Protein AF-M1B481-F1 (afdb_monomer_lite)

pLDDT: mean 87.49, std 14.79, range [35.31, 98.06]

Radius of gyration: 14.56 Å; chains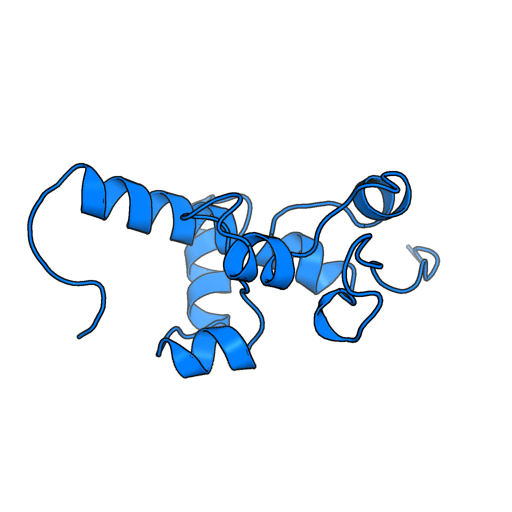: 1; bounding box: 34×42×31 Å

Sequence (109 aa):
MDQPCLGMTDCSICHSSNGFLCRECLKNRYGEELEEVRANKEWICPHCTEEKGINPYWFCNRLLCLKKRNIALTVNTFKARKMGYKSVAHMLMDQLQGAVKGGDDKLFG

Organism: Solanum tuberosum (NCBI:txid4113)

InterPro domains:
  IPR018866 Zinc-finger domain of monoamine-oxidase A repressor R1 [PF10497] (9-92)
  IPR040221 CDCA7/CDA7L [PTHR31169] (8-93)

Secondary structure (DSSP, 8-state):
-----------TTT-STTT---HHHHHHHT---HHHHHH-TT---HHHHHHTTS-TT----SHHHHHHTT--HHHHHHHHHHTT-SSHHHHHHHHHHHHHHS-S--S--

Structure (mmCIF, N/CA/C/O backbone):
data_AF-M1B481-F1
#
_entry.id   AF-M1B481-F1
#
loop_
_atom_site.group_PDB
_atom_site.id
_atom_site.type_symbol
_atom_site.label_atom_id
_atom_site.label_alt_id
_atom_site.label_comp_id
_atom_site.label_asym_id
_atom_site.label_entity_id
_atom_site.label_seq_id
_atom_site.pdbx_PDB_ins_code
_atom_site.Cartn_x
_atom_site.Cartn_y
_atom_site.Cartn_z
_atom_site.occupancy
_atom_site.B_iso_or_equiv
_atom_site.auth_seq_id
_atom_site.auth_comp_id
_atom_site.auth_asym_id
_atom_site.auth_atom_id
_atom_site.pdbx_PDB_model_num
ATOM 1 N N . MET A 1 1 ? 4.566 -22.765 5.766 1.00 49.09 1 MET A N 1
ATOM 2 C CA . MET A 1 1 ? 4.692 -22.793 4.296 1.00 49.09 1 MET A CA 1
ATOM 3 C C . MET A 1 1 ? 5.656 -21.693 3.910 1.00 49.09 1 MET A C 1
ATOM 5 O O . MET A 1 1 ? 5.364 -20.538 4.198 1.00 49.09 1 MET A O 1
ATOM 9 N N . ASP A 1 2 ? 6.788 -22.049 3.313 1.00 68.81 2 ASP A N 1
ATOM 10 C CA . ASP A 1 2 ? 7.799 -21.095 2.857 1.00 68.81 2 ASP A CA 1
ATOM 11 C C . ASP A 1 2 ? 7.335 -20.465 1.540 1.00 68.81 2 ASP A C 1
ATOM 13 O O . ASP A 1 2 ? 7.588 -20.984 0.455 1.00 68.81 2 ASP A O 1
ATOM 17 N N . GLN A 1 3 ? 6.567 -19.374 1.622 1.00 71.12 3 GLN A N 1
ATOM 18 C CA . GLN A 1 3 ? 6.245 -18.599 0.424 1.00 71.12 3 GLN A CA 1
ATOM 19 C C . GLN A 1 3 ? 7.536 -17.994 -0.148 1.00 71.12 3 GLN A C 1
ATOM 21 O O . GLN A 1 3 ? 8.300 -17.383 0.606 1.00 71.12 3 GLN A O 1
ATOM 26 N N . PRO A 1 4 ? 7.779 -18.105 -1.467 1.00 78.81 4 PRO A N 1
ATOM 27 C CA . PRO A 1 4 ? 8.966 -17.529 -2.079 1.00 78.81 4 PRO A CA 1
ATOM 28 C C . PRO A 1 4 ? 8.981 -16.008 -1.893 1.00 78.81 4 PRO A C 1
ATOM 30 O O . PRO A 1 4 ? 7.957 -15.324 -2.019 1.00 78.81 4 PRO A O 1
ATOM 33 N N . CYS A 1 5 ? 10.161 -15.461 -1.596 1.00 79.50 5 CYS A N 1
ATOM 34 C CA . CYS A 1 5 ? 10.350 -14.018 -1.524 1.00 79.50 5 CYS A CA 1
ATOM 35 C C . CYS A 1 5 ? 10.259 -13.425 -2.937 1.00 79.50 5 CYS A C 1
ATOM 37 O O . CYS A 1 5 ? 11.197 -13.526 -3.722 1.00 79.50 5 CYS A O 1
ATOM 39 N N . LEU A 1 6 ? 9.130 -12.788 -3.257 1.00 83.62 6 LEU A N 1
ATOM 40 C CA . LEU A 1 6 ? 8.917 -12.106 -4.541 1.00 83.62 6 LEU A CA 1
ATOM 41 C C . LEU A 1 6 ? 9.507 -10.686 -4.577 1.00 83.62 6 LEU A C 1
ATOM 43 O O . LEU A 1 6 ? 9.357 -9.984 -5.573 1.00 83.62 6 LEU A O 1
ATOM 47 N N . GLY A 1 7 ? 10.153 -10.239 -3.498 1.00 89.50 7 GLY A N 1
ATOM 48 C CA . GLY A 1 7 ? 10.598 -8.857 -3.336 1.00 89.50 7 GLY A CA 1
ATOM 49 C C . GLY A 1 7 ? 9.455 -7.907 -2.962 1.00 89.50 7 GLY A C 1
ATOM 50 O O . GLY A 1 7 ? 8.515 -8.284 -2.262 1.00 89.50 7 GLY A O 1
ATOM 51 N N . MET A 1 8 ? 9.562 -6.648 -3.389 1.00 95.19 8 MET A N 1
ATOM 52 C CA . MET A 1 8 ? 8.583 -5.588 -3.112 1.00 95.19 8 MET A CA 1
ATOM 53 C C . MET A 1 8 ? 7.807 -5.206 -4.378 1.00 95.19 8 MET A C 1
ATOM 55 O O . MET A 1 8 ? 8.135 -5.652 -5.480 1.00 95.19 8 MET A O 1
ATOM 59 N N . THR A 1 9 ? 6.762 -4.399 -4.224 1.00 96.94 9 THR A N 1
ATOM 60 C CA . THR A 1 9 ? 6.115 -3.711 -5.351 1.00 96.94 9 THR A CA 1
ATOM 61 C C . THR A 1 9 ? 7.078 -2.723 -6.017 1.00 96.94 9 THR A C 1
ATOM 63 O O . THR A 1 9 ? 8.036 -2.284 -5.383 1.00 96.94 9 THR A O 1
ATOM 66 N N . ASP A 1 10 ? 6.805 -2.347 -7.266 1.00 97.00 10 ASP A N 1
ATOM 67 C CA . ASP A 1 10 ? 7.499 -1.273 -7.982 1.00 97.00 10 ASP A CA 1
ATOM 68 C C . ASP A 1 10 ? 6.458 -0.395 -8.688 1.00 97.00 10 ASP A C 1
ATOM 70 O O . ASP A 1 10 ? 5.554 -0.911 -9.339 1.00 97.00 10 ASP A O 1
ATOM 74 N N . CYS A 1 11 ? 6.537 0.920 -8.492 1.00 98.06 11 CYS A N 1
ATOM 75 C CA . CYS A 1 11 ? 5.545 1.864 -9.008 1.00 98.06 11 CYS A CA 1
ATOM 76 C C . CYS A 1 11 ? 5.884 2.249 -10.443 1.00 98.06 11 CYS A C 1
ATOM 78 O O . CYS A 1 11 ? 6.982 2.751 -10.672 1.00 98.06 11 CYS A O 1
ATOM 80 N N . SER A 1 12 ? 4.908 2.158 -11.348 1.00 97.94 12 SER A N 1
ATOM 81 C CA . SER A 1 12 ? 5.037 2.525 -12.768 1.00 97.94 12 SER A CA 1
ATOM 82 C C . SER A 1 12 ? 5.391 3.998 -13.026 1.00 97.94 12 SER A C 1
ATOM 84 O O . SER A 1 12 ? 5.743 4.365 -14.143 1.00 97.94 12 SER A O 1
ATOM 86 N N . ILE A 1 13 ? 5.279 4.860 -12.009 1.00 97.75 13 ILE A N 1
ATOM 87 C CA . ILE A 1 13 ? 5.572 6.295 -12.114 1.00 97.75 13 ILE A CA 1
ATOM 88 C C . ILE A 1 13 ? 6.910 6.651 -11.474 1.00 97.75 13 ILE A C 1
ATOM 90 O O . ILE A 1 13 ? 7.715 7.342 -12.089 1.00 97.75 13 ILE A O 1
ATOM 94 N N . CYS A 1 14 ? 7.120 6.281 -10.207 1.00 97.62 14 CYS A N 1
ATOM 95 C CA . CYS A 1 14 ? 8.216 6.861 -9.428 1.00 97.62 14 CYS A CA 1
ATOM 96 C C . CYS A 1 14 ? 9.435 5.962 -9.268 1.00 97.62 14 CYS A C 1
ATOM 98 O O . CYS A 1 14 ? 10.461 6.490 -8.851 1.00 97.62 14 CYS A O 1
ATOM 100 N N . HIS A 1 15 ? 9.321 4.648 -9.511 1.00 96.50 15 HIS A N 1
ATOM 101 C CA . HIS A 1 15 ? 10.411 3.669 -9.364 1.00 96.50 15 HIS A CA 1
ATOM 102 C C . HIS A 1 15 ? 11.329 3.907 -8.146 1.00 96.50 15 HIS A C 1
ATOM 104 O O . HIS A 1 15 ? 12.551 3.789 -8.214 1.00 96.50 15 HIS A O 1
ATOM 110 N N . SER A 1 16 ? 10.744 4.313 -7.015 1.00 95.38 16 SER A N 1
ATOM 111 C CA . SER A 1 16 ? 11.477 4.767 -5.828 1.00 95.38 16 SER A CA 1
ATOM 112 C C . SER A 1 16 ? 11.009 4.035 -4.579 1.00 95.38 16 SER A C 1
ATOM 114 O O . SER A 1 16 ? 10.013 3.311 -4.593 1.00 95.38 16 SER A O 1
ATOM 116 N N . SER A 1 17 ? 11.653 4.305 -3.441 1.00 94.56 17 SER A N 1
ATOM 117 C CA . SER A 1 17 ? 11.225 3.795 -2.131 1.00 94.56 17 SER A CA 1
ATOM 118 C C . SER A 1 17 ? 9.771 4.152 -1.787 1.00 94.56 17 SER A C 1
ATOM 120 O O . SER A 1 17 ? 9.134 3.471 -0.980 1.00 94.56 17 SER A O 1
ATOM 122 N N . ASN A 1 18 ? 9.198 5.169 -2.442 1.00 94.38 18 ASN A N 1
ATOM 123 C CA . ASN A 1 18 ? 7.781 5.473 -2.326 1.00 94.38 18 ASN A CA 1
ATOM 124 C C . ASN A 1 18 ? 6.862 4.440 -3.005 1.00 94.38 18 ASN A C 1
ATOM 126 O O . ASN A 1 18 ? 5.695 4.322 -2.626 1.00 94.38 18 ASN A O 1
ATOM 130 N N . GLY A 1 19 ? 7.356 3.708 -3.995 1.00 95.56 19 GLY A N 1
ATOM 131 C CA . GLY A 1 19 ? 6.672 2.614 -4.677 1.00 95.56 19 GLY A CA 1
ATOM 132 C C . GLY A 1 19 ? 6.945 1.234 -4.087 1.00 95.56 19 GLY A C 1
ATOM 133 O O . GLY A 1 19 ? 6.248 0.296 -4.453 1.00 95.56 19 GLY A O 1
ATOM 134 N N . PHE A 1 20 ? 7.907 1.107 -3.168 1.00 95.69 20 PHE A N 1
ATOM 135 C CA . PHE A 1 20 ? 8.344 -0.180 -2.627 1.00 95.69 20 PHE A CA 1
ATOM 136 C C . PHE A 1 20 ? 7.568 -0.545 -1.357 1.00 95.69 20 PHE A C 1
ATOM 138 O O . PHE A 1 20 ? 7.783 0.006 -0.274 1.00 95.69 20 PHE A O 1
ATOM 145 N N . LEU A 1 21 ? 6.631 -1.480 -1.490 1.00 95.50 21 LEU A N 1
ATOM 146 C CA . LEU A 1 21 ? 5.836 -2.039 -0.404 1.00 95.50 21 LEU A CA 1
ATOM 147 C C . LEU A 1 21 ? 6.090 -3.544 -0.325 1.00 95.50 21 LEU A C 1
ATOM 149 O O . LEU A 1 21 ? 6.050 -4.253 -1.330 1.00 95.50 21 LEU A O 1
ATOM 153 N N . CYS A 1 22 ? 6.343 -4.044 0.884 1.00 94.56 22 CYS A N 1
ATOM 154 C CA . CYS A 1 22 ? 6.368 -5.484 1.120 1.00 94.56 22 CYS A CA 1
ATOM 155 C C . CYS A 1 22 ? 4.943 -6.058 1.120 1.00 94.56 22 CYS A C 1
ATOM 157 O O . CYS A 1 22 ? 3.971 -5.326 1.334 1.00 94.56 22 CYS A O 1
ATOM 159 N N . ARG A 1 23 ? 4.841 -7.385 0.971 1.00 94.81 23 ARG A N 1
ATOM 160 C CA . ARG A 1 23 ? 3.583 -8.149 1.001 1.00 94.81 23 ARG A CA 1
ATOM 161 C C . ARG A 1 23 ? 2.655 -7.735 2.147 1.00 94.81 23 ARG A C 1
ATOM 163 O O . ARG A 1 23 ? 1.505 -7.386 1.914 1.00 94.81 23 ARG A O 1
ATOM 170 N N . GLU A 1 24 ? 3.171 -7.709 3.375 1.00 92.19 24 GLU A N 1
ATOM 171 C CA . GLU A 1 24 ? 2.364 -7.423 4.569 1.00 92.19 24 GLU A CA 1
ATOM 172 C C . GLU A 1 24 ? 1.886 -5.966 4.622 1.00 92.19 24 GLU A C 1
ATOM 174 O O . GLU A 1 24 ? 0.764 -5.679 5.041 1.00 92.19 24 GLU A O 1
ATOM 179 N N . CYS A 1 25 ? 2.722 -5.021 4.174 1.00 94.31 25 CYS A N 1
ATOM 180 C CA . CYS A 1 25 ? 2.323 -3.619 4.088 1.00 94.31 25 CYS A CA 1
ATOM 181 C C . CYS A 1 25 ? 1.238 -3.423 3.034 1.00 94.31 25 CYS A C 1
ATOM 183 O O . CYS A 1 25 ? 0.271 -2.716 3.301 1.00 94.31 25 CYS A O 1
ATOM 185 N N . LEU A 1 26 ? 1.396 -4.039 1.864 1.00 95.75 26 LEU A N 1
ATOM 186 C CA . LEU A 1 26 ? 0.429 -3.958 0.780 1.00 95.75 26 LEU A CA 1
ATOM 187 C C . LEU A 1 26 ? -0.927 -4.535 1.218 1.00 95.75 26 LEU A C 1
ATOM 189 O O . LEU A 1 26 ? -1.942 -3.839 1.181 1.00 95.75 26 LEU A O 1
ATOM 193 N N . LYS A 1 27 ? -0.915 -5.743 1.788 1.00 94.62 27 LYS A N 1
ATOM 194 C CA . LYS A 1 27 ? -2.116 -6.433 2.263 1.00 94.62 27 LYS A CA 1
ATOM 195 C C . LYS A 1 27 ? -2.812 -5.695 3.407 1.00 94.62 27 LYS A C 1
ATOM 197 O O . LYS A 1 27 ? -3.985 -5.364 3.302 1.00 94.62 27 LYS A O 1
ATOM 202 N N . ASN A 1 28 ? -2.107 -5.354 4.486 1.00 93.56 28 ASN A N 1
ATOM 203 C CA . ASN A 1 28 ? -2.760 -4.729 5.644 1.00 93.56 28 ASN A CA 1
ATOM 204 C C . ASN A 1 28 ? -3.160 -3.275 5.415 1.00 93.56 28 ASN A C 1
ATOM 206 O O . ASN A 1 28 ? -4.168 -2.814 5.958 1.00 93.56 28 ASN A O 1
ATOM 210 N N . ARG A 1 29 ? -2.341 -2.513 4.681 1.00 95.25 29 ARG A N 1
ATOM 211 C CA . ARG A 1 29 ? -2.559 -1.069 4.540 1.00 95.25 29 ARG A CA 1
ATOM 212 C C . ARG A 1 29 ? -3.443 -0.737 3.357 1.00 95.25 29 ARG A C 1
ATOM 214 O O . ARG A 1 29 ? -4.176 0.237 3.463 1.00 95.25 29 ARG A O 1
ATOM 221 N N . TYR A 1 30 ? -3.397 -1.533 2.293 1.00 96.44 30 TYR A N 1
ATOM 222 C CA . TYR A 1 30 ? -4.115 -1.261 1.049 1.00 96.44 30 TYR A CA 1
ATOM 223 C C . TYR A 1 30 ? -5.062 -2.394 0.654 1.00 96.44 30 TYR A C 1
ATOM 225 O O . TYR A 1 30 ? -6.118 -2.114 0.108 1.00 96.44 30 TYR A O 1
ATOM 233 N N . GLY A 1 31 ? -4.843 -3.630 1.104 1.00 96.19 31 GLY A N 1
ATOM 234 C CA . GLY A 1 31 ? -5.750 -4.745 0.802 1.00 96.19 31 GLY A CA 1
ATOM 235 C C . GLY A 1 31 ? -5.547 -5.279 -0.610 1.00 96.19 31 GLY A C 1
ATOM 236 O O . GLY A 1 31 ? -6.497 -5.771 -1.214 1.00 96.19 31 GLY A O 1
ATOM 237 N N . GLU A 1 32 ? -4.335 -5.132 -1.137 1.00 97.06 32 GLU A N 1
ATOM 238 C CA . GLU A 1 32 ? -3.908 -5.653 -2.435 1.00 97.06 32 GLU A CA 1
ATOM 239 C C . GLU A 1 32 ? -2.935 -6.823 -2.215 1.00 97.06 32 GLU A C 1
ATOM 241 O O . GLU A 1 32 ? -2.196 -6.847 -1.222 1.00 97.06 32 GLU A O 1
ATOM 246 N N . GLU A 1 33 ? -2.927 -7.792 -3.130 1.00 96.25 33 GLU A N 1
ATOM 247 C CA . GLU A 1 33 ? -1.996 -8.922 -3.092 1.00 96.25 33 GLU A CA 1
ATOM 248 C C . GLU A 1 33 ? -0.746 -8.625 -3.936 1.00 96.25 33 GLU A C 1
ATOM 250 O O . GLU A 1 33 ? -0.810 -8.019 -5.008 1.00 96.25 33 GLU A O 1
ATOM 255 N N . LEU A 1 34 ? 0.427 -9.035 -3.441 1.00 95.94 34 LEU A N 1
ATOM 256 C CA . LEU A 1 34 ? 1.717 -8.669 -4.043 1.00 95.94 34 LEU A CA 1
ATOM 257 C C . LEU A 1 34 ? 1.874 -9.228 -5.463 1.00 95.94 34 LEU A C 1
ATOM 259 O O . LEU A 1 34 ? 2.445 -8.568 -6.328 1.00 95.94 34 LEU A O 1
ATOM 263 N N . GLU A 1 35 ? 1.387 -10.442 -5.690 1.00 95.06 35 GLU A N 1
ATOM 264 C CA . GLU A 1 35 ? 1.408 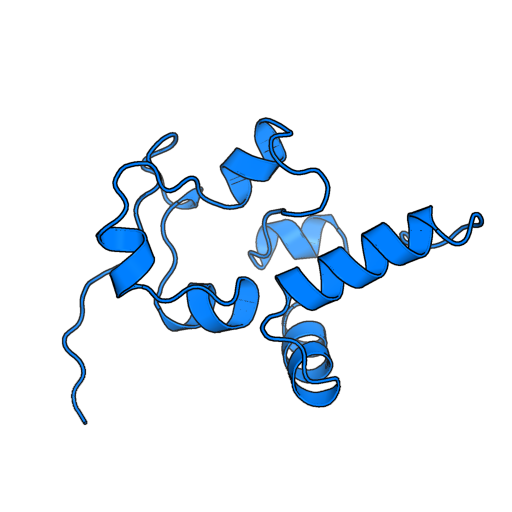-11.134 -6.975 1.00 95.06 35 GLU A CA 1
ATOM 265 C C . GLU A 1 35 ? 0.621 -10.357 -8.033 1.00 95.06 35 GLU A C 1
ATOM 267 O O . GLU A 1 35 ? 1.142 -10.104 -9.119 1.00 95.06 35 GLU A O 1
ATOM 272 N N . GLU A 1 36 ? -0.596 -9.929 -7.690 1.00 96.94 36 GLU A N 1
ATOM 273 C CA . GLU A 1 36 ? -1.480 -9.161 -8.572 1.00 96.94 36 GLU A CA 1
ATOM 274 C C . GLU A 1 36 ? -0.845 -7.816 -8.931 1.00 96.94 36 GLU A C 1
ATOM 276 O O . GLU A 1 36 ? -0.757 -7.447 -10.103 1.00 96.94 36 GLU A O 1
ATOM 281 N N . VAL A 1 37 ? -0.308 -7.120 -7.926 1.00 97.25 37 VAL A N 1
ATOM 282 C CA . VAL A 1 37 ? 0.361 -5.832 -8.126 1.00 97.25 37 VAL A CA 1
ATOM 283 C C . VAL A 1 37 ? 1.614 -5.964 -8.993 1.00 97.25 37 VAL A C 1
ATOM 285 O O . VAL A 1 37 ? 1.830 -5.142 -9.874 1.00 97.25 37 VAL A O 1
ATOM 288 N N . ARG A 1 38 ? 2.444 -6.998 -8.805 1.00 95.38 38 ARG A N 1
ATOM 289 C CA . ARG A 1 38 ? 3.661 -7.194 -9.622 1.00 95.38 38 ARG A CA 1
ATOM 290 C C . ARG A 1 38 ? 3.367 -7.644 -11.056 1.00 95.38 38 ARG A C 1
ATOM 292 O O . ARG A 1 38 ? 4.181 -7.387 -11.958 1.00 95.38 38 ARG A O 1
ATOM 299 N N . ALA A 1 39 ? 2.249 -8.338 -11.265 1.00 96.00 39 ALA A N 1
ATOM 300 C CA . ALA A 1 39 ? 1.762 -8.691 -12.593 1.00 96.00 39 ALA A CA 1
ATOM 301 C C . ALA A 1 39 ? 1.269 -7.447 -13.352 1.00 96.00 39 ALA A C 1
ATOM 303 O O . ALA A 1 39 ? 1.505 -7.336 -14.555 1.00 96.00 39 ALA A O 1
ATOM 304 N N . ASN A 1 40 ? 0.671 -6.483 -12.647 1.00 97.44 40 ASN A N 1
ATOM 305 C CA . ASN A 1 40 ? 0.216 -5.224 -13.222 1.00 97.44 40 ASN A CA 1
ATOM 306 C C . ASN A 1 40 ? 1.371 -4.222 -13.435 1.00 97.44 40 ASN A C 1
ATOM 308 O O . ASN A 1 40 ? 1.824 -3.558 -12.505 1.00 97.44 40 ASN A O 1
ATOM 312 N N . LYS A 1 41 ? 1.817 -4.057 -14.686 1.00 95.69 41 LYS A N 1
ATOM 313 C CA . LYS A 1 41 ? 2.885 -3.100 -15.046 1.00 95.69 41 LYS A CA 1
ATOM 314 C C . LYS A 1 41 ? 2.469 -1.635 -14.977 1.00 95.69 41 LYS A C 1
ATOM 316 O O . LYS A 1 41 ? 3.334 -0.767 -14.968 1.00 95.69 41 LYS A O 1
ATOM 321 N N . GLU A 1 42 ? 1.175 -1.365 -14.884 1.00 97.44 42 GLU A N 1
ATOM 322 C CA . GLU A 1 42 ? 0.632 -0.017 -14.770 1.00 97.44 42 GLU A CA 1
ATOM 323 C C . GLU A 1 42 ? 0.359 0.376 -13.316 1.00 97.44 42 GLU A C 1
ATOM 325 O O . GLU A 1 42 ? -0.062 1.502 -13.068 1.00 97.44 42 GLU A O 1
ATOM 330 N N . TRP A 1 43 ? 0.624 -0.502 -12.337 1.00 97.88 43 TRP A N 1
ATOM 331 C CA . TRP A 1 43 ? 0.312 -0.225 -10.936 1.00 97.88 43 TRP A CA 1
ATOM 332 C C . TRP A 1 43 ? 0.987 1.057 -10.427 1.00 97.88 43 TRP A C 1
ATOM 334 O O . TRP A 1 43 ? 2.209 1.226 -10.479 1.00 97.88 43 TRP A O 1
ATOM 344 N N . ILE A 1 44 ? 0.160 1.955 -9.890 1.00 97.88 44 ILE A N 1
ATOM 345 C CA . ILE A 1 44 ? 0.567 3.239 -9.328 1.00 97.88 44 ILE A CA 1
ATOM 346 C C . ILE A 1 44 ? 0.531 3.135 -7.809 1.00 97.88 44 ILE A C 1
ATOM 348 O O . ILE A 1 44 ? -0.487 2.777 -7.219 1.00 97.88 44 ILE A O 1
ATOM 352 N N . CYS A 1 45 ? 1.634 3.497 -7.154 1.00 97.62 45 CYS A N 1
ATOM 353 C CA . CYS A 1 45 ? 1.675 3.440 -5.705 1.00 97.62 45 CYS A CA 1
ATOM 354 C C . CYS A 1 45 ? 0.774 4.507 -5.059 1.00 97.62 45 CYS A C 1
ATOM 356 O O . CYS A 1 45 ? 0.633 5.610 -5.594 1.00 97.62 45 CYS A O 1
ATOM 358 N N . PRO A 1 46 ? 0.276 4.260 -3.836 1.00 97.25 46 PRO A N 1
ATOM 359 C CA . PRO A 1 46 ? -0.621 5.186 -3.137 1.00 97.25 46 PRO A CA 1
ATOM 360 C C . PRO A 1 46 ? -0.048 6.592 -2.895 1.00 97.25 46 PRO A C 1
ATOM 362 O O . PRO A 1 46 ? -0.803 7.540 -2.724 1.00 97.25 46 PRO A O 1
ATOM 365 N N . HIS A 1 47 ? 1.282 6.751 -2.894 1.00 96.94 47 HIS A N 1
ATOM 366 C CA . HIS A 1 47 ? 1.913 8.075 -2.843 1.00 96.94 47 HIS A CA 1
ATOM 367 C C . HIS A 1 47 ? 1.726 8.848 -4.148 1.00 96.94 47 HIS A C 1
ATOM 369 O O . HIS A 1 47 ? 1.374 10.018 -4.113 1.00 96.94 47 HIS A O 1
ATOM 375 N N . CYS A 1 48 ? 1.950 8.205 -5.294 1.00 97.31 48 CYS A N 1
ATOM 376 C CA . CYS A 1 48 ? 1.757 8.841 -6.593 1.00 97.31 48 CYS A CA 1
ATOM 377 C C . CYS A 1 48 ? 0.271 9.048 -6.906 1.00 97.31 48 CYS A C 1
ATOM 379 O O . CYS A 1 48 ? -0.067 10.057 -7.514 1.00 97.31 48 CYS A O 1
ATOM 381 N N . THR A 1 49 ? -0.610 8.140 -6.468 1.00 96.56 49 THR A N 1
ATOM 382 C CA . THR A 1 49 ? -2.068 8.331 -6.555 1.00 96.56 49 THR A CA 1
ATOM 383 C C . THR A 1 49 ? -2.500 9.609 -5.842 1.00 96.56 49 THR A C 1
ATOM 385 O O . THR A 1 49 ? -3.247 10.398 -6.416 1.00 96.56 49 THR A O 1
ATOM 388 N N . GLU A 1 50 ? -1.988 9.830 -4.628 1.00 95.00 50 GLU A N 1
ATOM 389 C CA . GLU A 1 50 ? -2.235 11.040 -3.842 1.00 95.00 50 GLU A CA 1
ATOM 390 C C . GLU A 1 50 ? -1.628 12.289 -4.487 1.00 95.00 50 GLU A C 1
ATOM 392 O O . GLU A 1 50 ? -2.337 13.261 -4.723 1.00 95.00 50 GLU A O 1
ATOM 397 N N . GLU A 1 51 ? -0.334 12.262 -4.806 1.00 94.69 51 GLU A N 1
ATOM 398 C CA . GLU A 1 51 ? 0.398 13.406 -5.366 1.00 94.69 51 GLU A CA 1
ATOM 399 C C . GLU A 1 51 ? -0.202 13.898 -6.690 1.00 94.69 51 GLU A C 1
ATOM 401 O O . GLU A 1 51 ? -0.219 15.097 -6.959 1.00 94.69 51 GLU A O 1
ATOM 406 N N . LYS A 1 52 ? -0.734 12.978 -7.504 1.00 95.12 52 LYS A N 1
ATOM 407 C CA . LYS A 1 52 ? -1.386 13.293 -8.781 1.00 95.12 52 LYS A CA 1
ATOM 408 C C . LYS A 1 52 ? -2.889 13.556 -8.665 1.00 95.12 52 LYS A C 1
ATOM 410 O O . LYS A 1 52 ? -3.511 13.860 -9.677 1.00 95.12 52 LYS A O 1
ATOM 415 N N . GLY A 1 53 ? -3.487 13.395 -7.484 1.00 93.81 53 GLY A N 1
ATOM 416 C CA . GLY A 1 53 ? -4.929 13.564 -7.291 1.00 93.81 53 GLY A CA 1
ATOM 417 C C . GLY A 1 53 ? -5.795 12.565 -8.071 1.00 93.81 53 GLY A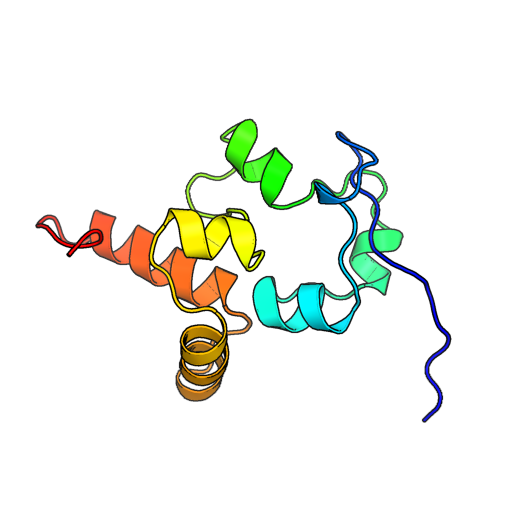 C 1
ATOM 418 O O . GLY A 1 53 ? -6.936 12.876 -8.393 1.00 93.81 53 GLY A O 1
ATOM 419 N N . ILE A 1 54 ? -5.275 11.372 -8.386 1.00 94.62 54 ILE A N 1
ATOM 420 C CA . ILE A 1 54 ? -5.986 10.358 -9.194 1.00 94.62 54 ILE A CA 1
ATOM 421 C C . ILE A 1 54 ? -7.200 9.804 -8.436 1.00 94.62 54 ILE A C 1
ATOM 423 O O . ILE A 1 54 ? -8.240 9.529 -9.030 1.00 94.62 54 ILE A O 1
ATOM 427 N N . ASN A 1 55 ? -7.072 9.634 -7.118 1.00 91.62 55 ASN A N 1
ATOM 428 C CA . ASN A 1 55 ? -8.170 9.234 -6.247 1.00 91.62 55 ASN A CA 1
ATOM 429 C C . ASN A 1 55 ? -8.056 9.983 -4.906 1.00 91.62 55 ASN A C 1
ATOM 431 O O . ASN A 1 55 ? -7.143 9.688 -4.132 1.00 91.62 55 ASN A O 1
ATOM 435 N N . PRO A 1 56 ? -8.975 10.919 -4.598 1.00 87.12 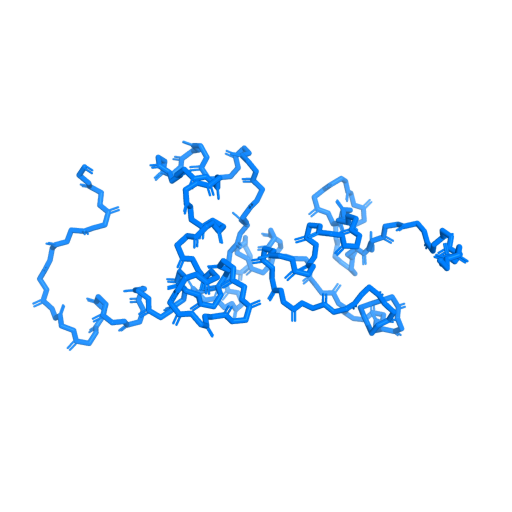56 PRO A N 1
ATOM 436 C CA . PRO A 1 56 ? -8.877 11.780 -3.416 1.00 87.12 56 PRO A CA 1
ATOM 437 C C . PRO A 1 56 ? -9.039 11.028 -2.087 1.00 87.12 56 PRO A C 1
ATOM 439 O O . PRO A 1 56 ? -8.697 11.559 -1.033 1.00 87.12 56 PRO A O 1
ATOM 442 N N . TYR A 1 57 ? -9.533 9.790 -2.119 1.00 89.31 57 TYR A N 1
ATOM 443 C CA . TYR A 1 57 ? -9.732 8.959 -0.931 1.00 89.31 57 TYR A CA 1
ATOM 444 C C . TYR A 1 57 ? -8.705 7.829 -0.813 1.00 89.31 57 TYR A C 1
ATOM 446 O O . TYR A 1 57 ? -8.803 6.997 0.089 1.00 89.31 57 TYR A O 1
ATOM 454 N N . TRP A 1 58 ? -7.724 7.778 -1.718 1.00 92.69 58 TRP A N 1
ATOM 455 C CA . TRP A 1 58 ? -6.680 6.761 -1.730 1.00 92.69 58 TRP A CA 1
ATOM 456 C C . TRP A 1 58 ? -5.305 7.407 -1.648 1.00 92.69 58 TRP A C 1
ATOM 458 O O . TRP A 1 58 ? -4.778 7.931 -2.628 1.00 92.69 58 TRP A O 1
ATOM 468 N N . PHE A 1 59 ? -4.719 7.354 -0.455 1.00 93.38 59 PHE A N 1
ATOM 469 C CA . PHE A 1 59 ? -3.507 8.095 -0.146 1.00 93.38 59 PHE A CA 1
ATOM 470 C C . PHE A 1 59 ? -2.441 7.261 0.557 1.00 93.38 59 PHE A C 1
ATOM 472 O O . PHE A 1 59 ? -2.652 6.112 0.954 1.00 93.38 59 PHE A O 1
ATOM 479 N N . CYS A 1 60 ? -1.251 7.844 0.700 1.00 95.00 60 CYS A N 1
ATOM 480 C CA . CYS A 1 60 ? -0.122 7.172 1.317 1.00 95.00 60 CYS A CA 1
ATOM 481 C C . CYS A 1 60 ? -0.372 6.859 2.806 1.00 95.00 60 CYS A C 1
ATOM 483 O O . CYS A 1 60 ? -0.339 7.737 3.666 1.00 95.00 60 CYS A O 1
ATOM 485 N N . ASN A 1 61 ? -0.450 5.568 3.133 1.00 90.19 61 ASN A N 1
ATOM 486 C CA . ASN A 1 61 ? -0.560 5.035 4.495 1.00 90.19 61 ASN A CA 1
ATOM 487 C C . ASN A 1 61 ? 0.784 4.546 5.067 1.00 90.19 61 ASN A C 1
ATOM 489 O O . ASN A 1 61 ? 0.829 3.716 5.981 1.00 90.19 61 ASN A O 1
ATOM 493 N N . ARG A 1 62 ? 1.924 5.015 4.540 1.00 90.69 62 ARG A N 1
ATOM 494 C CA . ARG A 1 62 ? 3.214 4.781 5.214 1.00 90.69 62 ARG A CA 1
ATOM 495 C C . ARG A 1 62 ? 3.244 5.505 6.552 1.00 90.69 62 ARG A C 1
ATOM 497 O O . ARG A 1 62 ? 2.666 6.576 6.695 1.00 90.69 62 ARG A O 1
ATOM 504 N N . LEU A 1 63 ? 4.013 4.964 7.497 1.00 87.81 63 LEU A N 1
ATOM 505 C CA . LEU A 1 63 ? 4.172 5.549 8.829 1.00 87.81 63 LEU A CA 1
ATOM 506 C C . LEU A 1 63 ? 4.523 7.045 8.776 1.00 87.81 63 LEU A C 1
ATOM 508 O O . LEU A 1 63 ? 3.924 7.829 9.499 1.00 87.81 63 LEU A O 1
ATOM 512 N N . LEU A 1 64 ? 5.448 7.451 7.899 1.00 90.00 64 LEU A N 1
ATOM 513 C CA . LEU A 1 64 ? 5.827 8.859 7.740 1.00 90.00 64 LEU A CA 1
ATOM 514 C C . LEU A 1 64 ? 4.672 9.725 7.205 1.00 90.00 64 LEU A C 1
ATOM 516 O O . LEU A 1 64 ? 4.447 10.818 7.714 1.00 90.00 64 LEU A O 1
ATOM 520 N N . CYS A 1 65 ? 3.927 9.233 6.211 1.00 91.44 65 CYS A N 1
ATOM 521 C CA . CYS A 1 65 ? 2.768 9.925 5.646 1.00 91.44 65 CYS A CA 1
ATOM 522 C C . CYS A 1 65 ? 1.661 10.095 6.701 1.00 91.44 65 CYS A C 1
ATOM 524 O O . CYS A 1 65 ? 1.120 11.185 6.867 1.00 91.44 65 CYS A O 1
ATOM 526 N N . LEU A 1 66 ? 1.365 9.043 7.464 1.00 90.25 66 LEU A N 1
ATOM 527 C CA . LEU A 1 66 ? 0.348 9.087 8.513 1.00 90.25 66 LEU A CA 1
ATOM 528 C C . LEU A 1 66 ? 0.763 9.969 9.696 1.00 90.25 66 LEU A C 1
ATOM 530 O O . LEU A 1 66 ? -0.061 10.732 10.187 1.00 90.25 66 LEU A O 1
ATOM 534 N N . LYS A 1 67 ? 2.044 9.955 10.095 1.00 89.44 67 LYS A N 1
ATOM 535 C CA . LYS A 1 67 ? 2.576 10.873 11.119 1.00 89.44 67 LYS A CA 1
ATOM 536 C C . LYS A 1 67 ? 2.375 12.339 10.739 1.00 89.44 67 LYS A C 1
ATOM 538 O O . 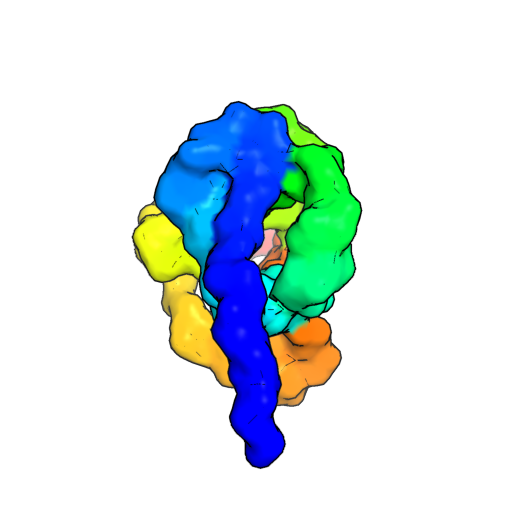LYS A 1 67 ? 1.943 13.111 11.580 1.00 89.44 67 LYS A O 1
ATOM 543 N N . LYS A 1 68 ? 2.611 12.710 9.474 1.00 90.50 68 LYS A N 1
ATOM 544 C CA . LYS A 1 68 ? 2.349 14.076 8.977 1.00 90.50 68 LYS A CA 1
ATOM 545 C C . LYS A 1 68 ? 0.873 14.491 9.074 1.00 90.50 68 LYS A C 1
ATOM 547 O O . LYS A 1 68 ? 0.588 15.678 9.055 1.00 90.50 68 LYS A O 1
ATOM 552 N N . ARG A 1 69 ? -0.045 13.524 9.162 1.00 87.50 69 ARG A N 1
ATOM 553 C CA . ARG A 1 69 ? -1.499 13.728 9.276 1.00 87.50 69 ARG A CA 1
ATOM 554 C C . ARG A 1 69 ? -2.027 13.480 10.692 1.00 87.50 69 ARG A C 1
ATOM 556 O O . ARG A 1 69 ? -3.234 13.459 10.879 1.00 87.50 69 ARG A O 1
ATOM 563 N N . ASN A 1 70 ? -1.151 13.237 11.671 1.00 88.81 70 ASN A N 1
ATOM 564 C CA . ASN A 1 70 ? -1.520 12.843 13.036 1.00 88.81 70 ASN A CA 1
ATOM 565 C C . ASN A 1 70 ? -2.379 11.560 13.121 1.00 88.81 70 ASN A C 1
ATOM 567 O O . ASN A 1 70 ? -3.148 11.370 14.057 1.00 88.81 70 ASN A O 1
ATOM 571 N N . ILE A 1 71 ? -2.215 10.630 12.170 1.00 87.44 71 ILE A N 1
ATOM 572 C CA . ILE A 1 71 ? -2.939 9.350 12.138 1.00 87.44 71 ILE A CA 1
ATOM 573 C C . ILE A 1 71 ? -2.047 8.220 12.680 1.00 87.44 71 ILE A C 1
ATOM 575 O O . ILE A 1 71 ? -0.945 7.968 12.189 1.00 87.44 71 ILE A O 1
ATOM 579 N N . ALA A 1 72 ? -2.536 7.469 13.670 1.00 86.81 72 ALA A N 1
ATOM 580 C CA . ALA A 1 72 ? -1.800 6.352 14.268 1.00 86.81 72 ALA A CA 1
ATOM 581 C C . ALA A 1 72 ? -1.984 5.035 13.480 1.00 86.81 72 ALA A C 1
ATOM 583 O O . ALA A 1 72 ? -3.051 4.422 13.514 1.00 86.81 72 ALA A O 1
ATOM 584 N N . LEU A 1 73 ? -0.939 4.553 12.795 1.00 82.25 73 LEU A N 1
ATOM 585 C CA . LEU A 1 73 ? -1.016 3.359 11.931 1.00 82.25 73 LEU A CA 1
ATOM 586 C C . LEU A 1 73 ? -1.396 2.069 12.682 1.00 82.25 73 LEU A C 1
ATOM 588 O O . LEU A 1 73 ? -2.257 1.318 12.223 1.00 82.25 73 LEU A O 1
ATOM 592 N N . THR A 1 74 ? -0.756 1.797 13.823 1.00 81.31 74 THR A N 1
ATOM 593 C CA . THR A 1 74 ? -0.979 0.558 14.590 1.00 81.31 74 THR A CA 1
ATOM 594 C C . THR A 1 74 ? -2.424 0.462 15.064 1.00 81.31 74 THR A C 1
ATOM 596 O O . THR A 1 74 ? -3.097 -0.533 14.802 1.00 81.31 74 THR A O 1
ATOM 599 N N . VAL A 1 75 ? -2.930 1.536 15.676 1.00 81.06 75 VAL A N 1
ATOM 600 C CA . VAL A 1 75 ? -4.320 1.635 16.140 1.00 81.06 75 VAL A CA 1
ATOM 601 C C . VAL A 1 75 ? -5.289 1.425 14.979 1.00 81.06 75 VAL A C 1
ATOM 603 O O . VAL A 1 75 ? -6.224 0.637 15.095 1.00 81.06 75 VAL A O 1
ATOM 606 N N . ASN A 1 76 ? -5.033 2.054 13.830 1.00 85.88 76 ASN A N 1
ATOM 607 C CA . ASN A 1 76 ? -5.896 1.907 12.662 1.00 85.88 76 ASN A CA 1
ATOM 608 C C . ASN A 1 76 ? -5.846 0.508 12.037 1.00 85.88 76 ASN A C 1
ATOM 610 O O . ASN A 1 76 ? -6.856 0.057 11.511 1.00 85.88 76 ASN A O 1
ATOM 614 N N . THR A 1 77 ? -4.727 -0.214 12.142 1.00 88.19 77 THR A N 1
ATOM 615 C CA . THR A 1 77 ? -4.636 -1.610 11.680 1.00 88.19 77 THR A CA 1
ATOM 616 C C . THR A 1 77 ? -5.532 -2.517 12.524 1.00 88.19 77 THR A C 1
ATOM 618 O O . THR A 1 77 ? -6.313 -3.297 11.979 1.00 88.19 77 THR A O 1
ATOM 621 N N . PHE A 1 78 ? -5.482 -2.379 13.854 1.00 89.88 78 PHE A N 1
ATOM 622 C C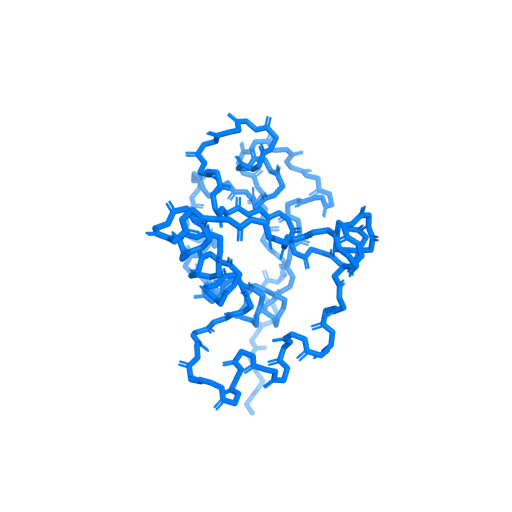A . PHE A 1 78 ? -6.376 -3.112 14.754 1.00 89.88 78 PHE A CA 1
ATOM 623 C C . PHE A 1 78 ? -7.842 -2.713 14.561 1.00 89.88 78 PHE A C 1
ATOM 625 O O . PHE A 1 78 ? -8.708 -3.584 14.493 1.00 89.88 78 PHE A O 1
ATOM 632 N N . LYS A 1 79 ? -8.121 -1.411 14.428 1.00 90.44 79 LYS A N 1
ATOM 633 C CA . LYS A 1 79 ? -9.473 -0.881 14.213 1.00 90.44 79 LYS A CA 1
ATOM 634 C C . LYS A 1 79 ? -10.082 -1.396 12.907 1.00 90.44 79 LYS A C 1
ATOM 636 O O . LYS A 1 79 ? -11.185 -1.929 12.944 1.00 90.44 79 LYS A O 1
ATOM 641 N N . ALA A 1 80 ? -9.347 -1.317 11.794 1.00 92.81 80 ALA A N 1
ATOM 642 C CA . ALA A 1 80 ? -9.806 -1.791 10.489 1.00 92.81 80 ALA A CA 1
ATOM 643 C C . ALA A 1 80 ? -10.184 -3.276 10.536 1.00 92.81 80 ALA A C 1
ATOM 645 O O . ALA A 1 80 ? -11.284 -3.640 10.129 1.00 92.81 80 ALA A O 1
ATOM 646 N N . ARG A 1 81 ? -9.321 -4.114 11.131 1.00 92.06 81 ARG A N 1
ATOM 647 C CA . ARG A 1 81 ? -9.592 -5.547 11.319 1.00 92.06 81 ARG A CA 1
ATOM 648 C C . ARG A 1 81 ? -10.815 -5.796 12.206 1.00 92.06 81 ARG A C 1
ATOM 650 O O . ARG A 1 81 ? -11.677 -6.580 11.832 1.00 92.06 81 ARG A O 1
ATOM 657 N N . LYS A 1 82 ? -10.919 -5.114 13.355 1.00 94.19 82 LYS A N 1
ATOM 658 C CA . LYS A 1 82 ? -12.051 -5.260 14.292 1.00 94.19 82 LYS A CA 1
ATOM 659 C C . LYS A 1 82 ? -13.389 -4.872 13.657 1.00 94.19 82 LYS A C 1
ATOM 661 O O . LYS A 1 82 ? -14.405 -5.475 13.975 1.00 94.19 82 LYS A O 1
ATOM 666 N N . MET A 1 83 ? -13.383 -3.869 12.784 1.00 94.00 83 MET A N 1
ATOM 667 C CA . MET A 1 83 ? -14.569 -3.396 12.067 1.00 94.00 83 MET A CA 1
ATOM 668 C C . MET A 1 83 ? -14.857 -4.188 10.778 1.00 94.00 83 MET A C 1
ATOM 670 O O . MET A 1 83 ? -15.835 -3.894 10.103 1.00 94.00 83 MET A O 1
ATOM 674 N N . GLY A 1 84 ? -14.032 -5.182 10.425 1.00 94.38 84 GLY A N 1
ATOM 675 C CA . GLY A 1 84 ? -14.244 -6.024 9.244 1.00 94.38 84 GLY A CA 1
ATOM 676 C C . GLY A 1 84 ? -13.821 -5.398 7.910 1.00 94.38 84 GLY A C 1
ATOM 677 O O . GLY A 1 84 ? -14.172 -5.926 6.858 1.00 94.38 84 GLY A O 1
ATOM 678 N N . TYR A 1 85 ? -13.057 -4.301 7.914 1.00 95.69 85 TYR A N 1
ATOM 679 C CA . TYR A 1 85 ? -12.535 -3.723 6.672 1.00 95.69 85 TYR A CA 1
ATOM 680 C C . TYR A 1 85 ? -11.411 -4.575 6.084 1.00 95.69 85 TYR A C 1
ATOM 682 O O . TYR A 1 85 ? -10.554 -5.099 6.800 1.00 95.69 85 TYR A O 1
ATOM 690 N N . LYS A 1 86 ? -11.350 -4.603 4.748 1.00 94.44 86 LYS A N 1
ATOM 691 C CA . LYS A 1 86 ? -10.297 -5.285 3.982 1.00 94.44 86 LYS A CA 1
ATOM 692 C C . LYS A 1 86 ? -8.891 -4.767 4.313 1.00 94.44 86 LYS A C 1
ATOM 694 O O . LYS A 1 86 ? -7.935 -5.535 4.312 1.00 94.44 86 LYS A O 1
ATOM 699 N N . SER A 1 87 ? -8.749 -3.467 4.576 1.00 95.25 87 SER A N 1
ATOM 700 C CA . SER A 1 87 ? -7.471 -2.842 4.932 1.00 95.25 87 SER A CA 1
ATOM 701 C C . SER A 1 87 ? -7.668 -1.492 5.623 1.00 95.25 87 SER A C 1
ATOM 703 O O . SER A 1 87 ? -8.778 -0.956 5.672 1.00 95.25 87 SER A O 1
ATOM 705 N N . VAL A 1 88 ? -6.570 -0.912 6.116 1.00 94.56 88 VAL A N 1
ATOM 706 C CA . VAL A 1 88 ? -6.569 0.450 6.678 1.00 94.56 88 VAL A CA 1
ATOM 707 C C . VAL A 1 88 ? -7.042 1.489 5.654 1.00 94.56 88 VAL A C 1
ATOM 709 O O . VAL A 1 88 ? -7.831 2.357 6.014 1.00 94.56 88 VAL A O 1
ATOM 712 N N . ALA A 1 89 ? -6.621 1.394 4.387 1.00 95.25 89 ALA A N 1
ATOM 713 C CA . ALA A 1 89 ? -7.052 2.318 3.337 1.00 95.25 89 ALA A CA 1
ATOM 714 C C . ALA A 1 89 ? -8.566 2.275 3.110 1.00 95.25 89 ALA A C 1
ATOM 716 O O . ALA A 1 89 ? -9.175 3.331 3.009 1.00 95.25 89 ALA A O 1
ATOM 717 N N . HIS A 1 90 ? -9.184 1.088 3.104 1.00 95.19 90 HIS A N 1
ATOM 718 C CA . HIS A 1 90 ? -10.639 0.970 2.942 1.00 95.19 90 HIS A CA 1
ATOM 719 C C . HIS A 1 90 ? -11.396 1.638 4.098 1.00 95.19 90 HIS A C 1
ATOM 721 O O . HIS A 1 90 ? -12.366 2.348 3.863 1.00 95.19 90 HIS A O 1
ATOM 727 N N . MET A 1 91 ? -10.922 1.470 5.338 1.00 94.38 91 MET A N 1
ATOM 728 C CA . MET A 1 91 ? -11.511 2.146 6.498 1.00 94.38 91 MET A CA 1
ATOM 729 C C . MET A 1 91 ? -11.359 3.673 6.420 1.00 94.38 91 MET A C 1
ATOM 731 O O . MET A 1 91 ? -12.299 4.401 6.724 1.00 94.38 91 MET A O 1
ATOM 735 N N . LEU A 1 92 ? -10.175 4.169 6.044 1.00 92.19 92 LEU A N 1
ATOM 736 C CA . LEU A 1 92 ? -9.917 5.611 5.933 1.00 92.19 92 LEU A CA 1
ATOM 737 C C . LEU A 1 92 ? -10.717 6.238 4.785 1.00 92.19 92 LEU A C 1
ATOM 739 O O . LEU A 1 92 ? -11.254 7.330 4.941 1.00 92.19 92 LEU A O 1
ATOM 743 N N . MET A 1 93 ? -10.836 5.533 3.659 1.00 92.44 93 MET A N 1
ATOM 744 C CA . MET A 1 93 ? -11.670 5.930 2.527 1.00 92.44 93 MET A CA 1
ATOM 745 C C . MET A 1 93 ? -13.137 6.068 2.938 1.00 92.44 93 MET A C 1
ATOM 747 O O . MET A 1 93 ? -13.749 7.087 2.638 1.00 92.44 93 MET A O 1
ATOM 751 N N . ASP A 1 94 ? -13.680 5.081 3.652 1.00 92.44 94 ASP A N 1
ATOM 752 C CA . ASP A 1 94 ? -15.058 5.114 4.147 1.00 92.44 94 ASP A CA 1
ATOM 753 C C . ASP A 1 94 ? -15.292 6.286 5.115 1.00 92.44 94 ASP A C 1
ATOM 755 O O . ASP A 1 94 ? -16.259 7.028 4.973 1.00 92.44 94 ASP A O 1
ATOM 759 N N . GLN A 1 95 ? -14.351 6.547 6.032 1.00 89.50 95 GLN A N 1
ATOM 760 C CA . GLN A 1 95 ? -14.410 7.706 6.935 1.00 89.50 95 GLN A CA 1
ATOM 761 C C . GLN A 1 95 ? -14.388 9.041 6.181 1.00 89.50 95 GLN A C 1
ATOM 763 O O . GLN A 1 95 ? -15.166 9.935 6.503 1.00 89.50 95 GLN A O 1
ATOM 768 N N . LEU A 1 96 ? -13.526 9.179 5.170 1.00 87.00 96 LEU A N 1
ATOM 769 C CA . LEU A 1 96 ? -13.437 10.395 4.360 1.00 87.00 96 LEU A CA 1
ATOM 770 C C . LEU A 1 96 ? -14.691 10.613 3.511 1.00 87.00 96 LEU A C 1
ATOM 772 O O . LEU A 1 96 ? -15.194 11.728 3.431 1.00 87.00 96 LEU A O 1
ATOM 776 N N . GLN A 1 97 ? -15.221 9.560 2.891 1.00 86.19 97 GLN A N 1
ATOM 777 C CA . GLN A 1 97 ? -16.457 9.645 2.112 1.00 86.19 97 GLN A CA 1
ATOM 778 C C . GLN A 1 97 ? -17.676 9.888 3.008 1.00 86.19 97 GLN A C 1
ATOM 780 O O . GLN A 1 97 ? -18.579 10.629 2.626 1.00 86.19 97 GLN A O 1
ATOM 785 N N . GLY A 1 98 ? -17.698 9.301 4.206 1.00 78.75 98 GLY A N 1
ATOM 786 C CA . GLY A 1 98 ? -18.713 9.538 5.229 1.00 78.75 98 GLY A CA 1
ATOM 787 C C . GLY A 1 98 ? -18.697 10.975 5.751 1.00 78.75 98 GLY A C 1
ATOM 788 O O . GLY A 1 98 ? -19.755 11.588 5.834 1.00 78.75 98 GLY A O 1
ATOM 789 N N . ALA A 1 99 ? -17.514 11.547 6.001 1.00 61.19 99 ALA A N 1
ATOM 790 C CA . ALA A 1 99 ? -17.349 12.957 6.373 1.00 61.19 99 ALA A CA 1
ATOM 791 C C . ALA A 1 99 ? -17.799 13.932 5.268 1.00 61.19 99 ALA A C 1
ATOM 793 O O . ALA A 1 99 ? -18.150 15.069 5.551 1.00 61.19 99 ALA A O 1
ATOM 794 N N . VAL A 1 100 ? -17.811 13.496 4.004 1.00 57.25 100 VAL A N 1
ATOM 795 C CA . VAL A 1 100 ? -18.369 14.275 2.884 1.00 57.25 100 VAL A CA 1
ATOM 796 C C . VAL A 1 100 ? -19.891 14.103 2.776 1.00 57.25 100 VAL A C 1
ATOM 798 O O . VAL A 1 100 ? -20.581 15.012 2.324 1.00 57.25 100 VAL A O 1
ATOM 801 N N . LYS A 1 101 ? -20.437 12.954 3.198 1.00 54.56 101 LYS A N 1
ATOM 802 C CA . LYS A 1 101 ? -21.884 12.662 3.177 1.00 54.56 101 LYS A CA 1
ATOM 803 C C . LYS A 1 101 ? -22.641 13.200 4.395 1.00 54.56 101 LYS A C 1
ATOM 805 O O . LYS A 1 101 ? -23.846 13.409 4.299 1.00 54.56 101 LYS A O 1
ATOM 810 N N . GLY A 1 102 ? -21.959 13.428 5.513 1.00 46.31 102 GLY A N 1
ATOM 811 C CA . GLY A 1 102 ? -22.453 14.205 6.645 1.00 46.31 102 GLY A CA 1
ATOM 812 C C . GLY A 1 102 ? -21.618 15.468 6.760 1.00 46.31 102 GLY A C 1
ATOM 813 O O . GLY A 1 102 ? -20.546 15.422 7.351 1.00 46.31 102 GLY A O 1
ATOM 814 N N . GLY A 1 103 ? -22.075 16.567 6.156 1.00 45.81 103 GLY A N 1
ATOM 815 C CA . GLY A 1 103 ? -21.465 17.872 6.394 1.00 45.81 103 GLY A CA 1
ATOM 816 C C . GLY A 1 103 ? -21.474 18.171 7.892 1.00 45.81 103 GLY A C 1
ATOM 817 O O . GLY A 1 103 ? -22.548 18.185 8.483 1.00 45.81 103 GLY A O 1
ATOM 818 N N . ASP A 1 104 ? -20.277 18.264 8.476 1.00 44.28 104 ASP A N 1
ATOM 819 C CA . ASP A 1 104 ? -19.852 19.142 9.579 1.00 44.28 104 ASP A CA 1
ATOM 820 C C . ASP A 1 104 ? -18.674 18.510 10.354 1.00 44.28 104 ASP A C 1
ATOM 822 O O . ASP A 1 104 ? -18.790 17.482 11.019 1.00 44.28 104 ASP A O 1
ATOM 826 N N . ASP A 1 105 ? -17.510 19.151 10.204 1.00 50.59 105 ASP A N 1
ATOM 827 C CA . ASP A 1 105 ? -16.322 19.193 11.065 1.00 50.59 105 ASP A CA 1
ATOM 828 C C . ASP A 1 105 ? -15.957 17.978 11.942 1.00 50.59 105 ASP A C 1
ATOM 830 O O . ASP A 1 105 ? -16.487 17.785 13.038 1.00 50.59 105 ASP A O 1
ATOM 834 N N . LYS A 1 106 ? -14.880 17.280 11.540 1.00 45.88 106 LYS A N 1
ATOM 835 C CA . LYS A 1 106 ? -13.642 17.033 12.330 1.00 45.88 106 LYS A CA 1
ATOM 836 C C . LYS A 1 106 ? -12.862 15.841 11.769 1.00 45.88 106 LYS A C 1
ATOM 838 O O . LYS A 1 106 ? -13.087 14.696 12.153 1.00 45.88 106 LYS A O 1
ATOM 843 N N . LEU A 1 107 ? -11.863 16.117 10.930 1.00 47.75 107 LEU A N 1
ATOM 844 C CA . LEU A 1 107 ? -10.766 15.168 10.675 1.00 47.75 107 LEU A CA 1
ATOM 845 C C . LEU A 1 107 ? -9.383 15.724 11.052 1.00 47.75 107 LEU A C 1
ATOM 847 O O . LEU A 1 107 ? -8.366 15.092 10.786 1.00 47.75 107 LEU A O 1
ATOM 851 N N . PHE A 1 108 ? -9.345 16.875 11.724 1.00 46.53 108 PHE A N 1
ATOM 852 C CA . PHE A 1 108 ? -8.138 17.429 12.329 1.00 46.53 108 PHE A CA 1
ATOM 853 C C . PHE A 1 108 ? -8.516 18.048 13.678 1.00 46.53 108 PHE A C 1
ATOM 855 O O . PHE A 1 108 ? -8.883 19.217 13.760 1.00 46.53 108 PHE A O 1
ATOM 862 N N . GLY A 1 109 ? -8.498 17.220 14.718 1.00 35.31 109 GLY A N 1
ATOM 863 C CA . GLY A 1 109 ? -8.602 17.601 16.124 1.00 35.31 109 GLY A CA 1
ATOM 864 C C . GLY A 1 109 ? -7.689 16.703 16.936 1.00 35.31 109 GLY A C 1
ATOM 865 O O . GLY A 1 109 ? -7.665 15.492 16.618 1.00 35.31 109 GLY A O 1
#

Foldseek 3Di:
DDDDCPAFAAALPDRDPQRGDGQVCCQAAPNDGRVVRNVDNNHHHQPRCCVVVVDVLRHDPPPVVCVVQVHDNVVLSVVCVVVPHRHSSRVSSCVVVVCVVDDDDDPDD